Protein AF-Q93K47-F1 (afdb_monomer_lite)

Structure (mmCIF, N/CA/C/O backbone):
data_AF-Q93K47-F1
#
_entry.id   AF-Q93K47-F1
#
loop_
_atom_site.group_PDB
_atom_site.id
_atom_site.type_symbol
_atom_site.label_atom_id
_atom_site.label_alt_id
_atom_site.label_comp_id
_atom_site.label_asym_id
_atom_site.label_entity_id
_atom_site.label_seq_id
_atom_site.pdbx_PDB_ins_code
_atom_site.Cartn_x
_atom_site.Cartn_y
_atom_site.Cartn_z
_atom_site.occupancy
_atom_site.B_iso_or_equiv
_atom_site.auth_seq_id
_atom_site.auth_comp_id
_atom_site.auth_asym_id
_atom_site.auth_atom_id
_atom_site.pdbx_PDB_model_num
ATOM 1 N N . MET A 1 1 ? -21.331 11.048 1.345 1.00 59.84 1 MET A N 1
ATOM 2 C CA . MET A 1 1 ? -22.012 10.511 2.547 1.00 59.84 1 MET A CA 1
ATOM 3 C C . MET A 1 1 ? -22.966 11.570 3.085 1.00 59.84 1 MET A C 1
ATOM 5 O O . MET A 1 1 ? -22.542 12.711 3.230 1.00 59.84 1 MET A O 1
ATOM 9 N N . GLY A 1 2 ? -24.243 11.233 3.291 1.00 69.75 2 GLY A N 1
ATOM 10 C CA . GLY A 1 2 ? -25.281 1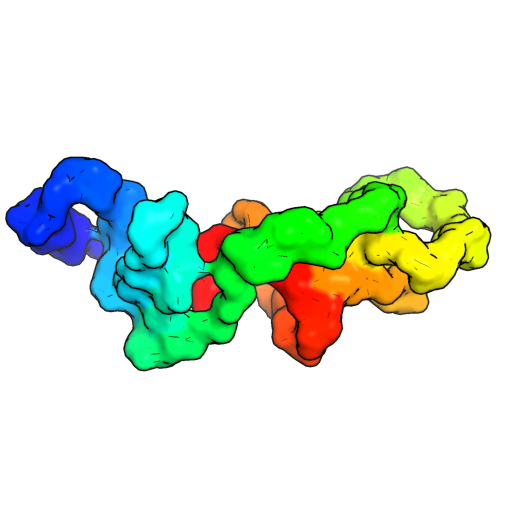2.208 3.656 1.00 69.75 2 GLY A CA 1
ATOM 11 C C . GLY A 1 2 ? -25.060 12.878 5.019 1.00 69.75 2 GLY A C 1
ATOM 12 O O . GLY A 1 2 ? -24.408 12.315 5.899 1.00 69.75 2 GLY A O 1
ATOM 13 N N . SER A 1 3 ? -25.637 14.073 5.191 1.00 80.06 3 SER A N 1
ATOM 14 C CA . SER A 1 3 ? -25.536 14.902 6.407 1.00 80.06 3 SER A CA 1
ATOM 15 C C . SER A 1 3 ? -25.903 14.144 7.697 1.00 80.06 3 SER A C 1
ATOM 17 O O . SER A 1 3 ? -25.227 14.288 8.715 1.00 80.06 3 SER A O 1
ATOM 19 N N . LEU A 1 4 ? -26.905 13.256 7.637 1.00 88.06 4 LEU A N 1
ATOM 20 C CA . LEU A 1 4 ? -27.422 12.514 8.793 1.00 88.06 4 LEU A CA 1
ATOM 21 C C . LEU A 1 4 ? -26.374 11.605 9.458 1.00 88.06 4 LEU A C 1
ATOM 23 O O . LEU A 1 4 ? -26.171 11.682 10.668 1.00 88.06 4 LEU A O 1
ATOM 27 N N . PHE A 1 5 ? -25.665 10.772 8.686 1.00 87.50 5 PHE A N 1
ATOM 28 C CA . PHE A 1 5 ? -24.665 9.855 9.254 1.00 87.50 5 PHE A CA 1
ATOM 29 C C . PHE A 1 5 ? -23.510 10.618 9.911 1.00 87.50 5 PHE A C 1
ATOM 31 O O . PHE A 1 5 ? -23.040 10.229 10.980 1.00 87.50 5 PHE A O 1
ATOM 38 N N . LYS A 1 6 ? -23.105 11.753 9.329 1.00 88.19 6 LYS A N 1
ATOM 39 C CA . LYS A 1 6 ? -22.089 12.626 9.928 1.00 88.19 6 LYS A CA 1
ATOM 40 C C . LYS A 1 6 ? -22.556 13.234 11.245 1.00 88.19 6 LYS A C 1
ATOM 42 O O . LYS A 1 6 ? -21.766 13.310 12.183 1.00 88.19 6 LYS A O 1
ATOM 47 N N . GLN A 1 7 ? -23.816 13.662 11.333 1.00 91.25 7 GLN A N 1
ATOM 48 C CA . GLN A 1 7 ? -24.382 14.182 12.578 1.00 91.25 7 GLN A CA 1
ATOM 49 C C . GLN A 1 7 ? -24.386 13.103 13.661 1.00 91.25 7 GLN A C 1
ATOM 51 O O . GLN A 1 7 ? -23.794 13.319 14.717 1.00 91.25 7 GLN A O 1
ATOM 56 N N . ILE A 1 8 ? -24.936 11.917 13.375 1.00 92.00 8 ILE A N 1
ATOM 57 C CA . ILE A 1 8 ? -24.938 10.782 14.314 1.00 92.00 8 ILE A CA 1
ATOM 58 C C . ILE A 1 8 ? -23.512 10.480 14.788 1.00 92.00 8 ILE A C 1
ATOM 60 O O . ILE A 1 8 ? -23.260 10.359 15.987 1.00 92.00 8 ILE A O 1
ATOM 64 N N . TYR A 1 9 ? -22.553 10.425 13.865 1.00 91.81 9 TYR A N 1
ATOM 65 C CA . TYR A 1 9 ? -21.156 10.181 14.197 1.00 91.81 9 TYR A CA 1
ATOM 66 C C . TYR A 1 9 ? -20.576 11.255 15.132 1.00 91.81 9 TYR A C 1
ATOM 68 O O . TYR A 1 9 ? -19.959 10.931 16.144 1.00 91.81 9 TYR A O 1
ATOM 76 N N . ARG A 1 10 ? -20.804 12.540 14.838 1.00 91.62 10 ARG A N 1
ATOM 77 C CA . ARG A 1 10 ? -20.310 13.668 15.649 1.00 91.62 10 ARG A CA 1
ATOM 78 C C . ARG A 1 10 ? -20.941 13.737 17.040 1.00 91.62 10 ARG A C 1
ATOM 80 O O . ARG A 1 10 ? -20.271 14.212 17.952 1.00 91.62 10 ARG A O 1
ATOM 87 N N . TYR A 1 11 ? -22.186 13.288 17.198 1.00 94.00 11 TYR A N 1
ATOM 88 C CA . TYR A 1 11 ? -22.861 13.223 18.500 1.00 94.00 11 TYR A CA 1
ATOM 89 C C . TYR A 1 11 ? -22.452 11.996 19.323 1.00 94.00 11 TYR A C 1
ATOM 91 O O . TYR A 1 11 ? -22.464 12.053 20.547 1.00 94.00 11 TYR A O 1
ATOM 99 N N . THR A 1 12 ? -22.061 10.899 18.671 1.00 91.88 12 THR A N 1
ATOM 100 C CA . THR A 1 12 ? -21.725 9.634 19.349 1.00 91.88 12 THR A CA 1
ATOM 101 C C . THR A 1 12 ? -20.226 9.417 19.559 1.00 91.88 12 THR A C 1
ATOM 103 O O . THR A 1 12 ? -19.840 8.486 20.270 1.00 91.88 12 THR A O 1
ATOM 106 N N . ARG A 1 13 ? -19.354 10.235 18.949 1.00 90.56 13 ARG A N 1
ATOM 107 C CA . ARG A 1 13 ? -17.892 10.058 18.994 1.00 90.56 13 ARG A CA 1
ATOM 108 C C . ARG A 1 13 ? -17.142 11.332 19.402 1.00 90.56 13 ARG A C 1
ATOM 110 O O . ARG A 1 13 ? -17.525 12.428 18.992 1.00 90.56 13 ARG A O 1
ATOM 117 N N . PRO A 1 14 ? -16.018 11.206 20.142 1.00 90.88 14 PRO A N 1
ATOM 118 C CA . PRO A 1 14 ? -15.164 12.344 20.476 1.00 90.88 14 PRO A CA 1
ATOM 119 C C . PRO A 1 14 ? -14.619 13.062 19.237 1.00 90.88 14 PRO A C 1
ATOM 121 O O . PRO A 1 14 ? -14.367 12.446 18.198 1.00 90.88 14 PRO A O 1
ATOM 124 N N . ARG A 1 15 ? -14.333 14.364 19.373 1.00 88.25 15 ARG A N 1
ATOM 125 C CA . ARG A 1 15 ? -13.825 15.204 18.271 1.00 88.25 15 ARG A CA 1
ATOM 126 C C . ARG A 1 15 ? -12.534 14.676 17.638 1.00 88.25 15 ARG A C 1
ATOM 128 O O . ARG A 1 15 ? -12.367 14.829 16.431 1.00 88.25 15 ARG A O 1
ATOM 135 N N . ALA A 1 16 ? -11.675 14.013 18.414 1.00 86.81 16 ALA A N 1
ATOM 136 C CA . ALA A 1 16 ? -10.441 13.394 17.923 1.00 86.81 16 ALA A CA 1
ATOM 137 C C . ALA A 1 16 ? -10.680 12.386 16.779 1.00 86.81 16 ALA A C 1
ATOM 139 O O . ALA A 1 16 ? -9.822 12.205 15.920 1.00 86.81 16 ALA A O 1
ATOM 140 N N . TYR A 1 17 ? -11.871 11.783 16.710 1.00 84.88 17 TYR A N 1
ATOM 141 C CA . TYR A 1 17 ? -12.230 10.778 15.708 1.00 84.88 17 TYR A CA 1
ATOM 142 C C . TYR A 1 17 ? -12.943 11.344 14.474 1.00 84.88 17 TYR A C 1
ATOM 144 O O . TYR A 1 17 ? -13.409 10.567 13.638 1.00 84.88 17 TYR A O 1
ATOM 152 N N . ARG A 1 18 ? -13.040 12.673 14.326 1.00 86.50 18 ARG A N 1
ATOM 153 C CA . ARG A 1 18 ? -13.728 13.317 13.189 1.00 86.50 18 ARG A CA 1
ATOM 154 C C . ARG A 1 18 ? -13.150 12.940 11.827 1.00 86.50 18 ARG A C 1
ATOM 156 O O . ARG A 1 18 ? -13.901 12.893 10.864 1.00 86.50 18 ARG A O 1
ATOM 163 N N . HIS A 1 19 ? -11.865 12.599 11.751 1.00 83.31 19 HIS A N 1
ATOM 164 C CA . HIS A 1 19 ? -11.228 12.135 10.515 1.00 83.31 19 HIS A CA 1
ATOM 165 C C . HIS A 1 19 ? -11.878 10.863 9.930 1.00 83.31 19 HIS A C 1
ATOM 167 O O . HIS A 1 19 ? -11.815 10.650 8.725 1.00 83.31 19 HIS A O 1
ATOM 173 N N . ASN A 1 20 ? -12.569 10.059 10.749 1.00 85.75 20 ASN A N 1
ATOM 174 C CA . ASN A 1 20 ? -13.276 8.854 10.300 1.00 85.75 20 ASN A CA 1
ATOM 175 C C . ASN A 1 20 ? -14.760 9.097 9.974 1.00 85.75 20 ASN A C 1
ATOM 177 O O . ASN A 1 20 ? -15.459 8.148 9.618 1.00 85.75 20 ASN A O 1
ATOM 181 N N . GLU A 1 21 ? -15.268 10.334 10.074 1.00 88.62 21 GLU A N 1
ATOM 182 C CA . GLU A 1 21 ? -16.693 10.616 9.830 1.00 88.62 21 GLU A CA 1
ATOM 183 C C . GLU A 1 21 ? -17.132 10.212 8.417 1.00 88.62 21 GLU A C 1
ATOM 185 O O . GLU A 1 21 ? -18.264 9.788 8.230 1.00 88.62 21 GLU A O 1
ATOM 190 N N . ASN A 1 22 ? -16.227 10.316 7.437 1.00 87.50 22 ASN A N 1
ATOM 191 C CA . ASN A 1 22 ? -16.475 9.966 6.036 1.00 87.50 22 ASN A CA 1
ATOM 192 C C . ASN A 1 22 ? -16.348 8.463 5.757 1.00 87.50 22 ASN A C 1
ATOM 194 O O . ASN A 1 22 ? -16.602 8.037 4.636 1.00 87.50 22 ASN A O 1
ATOM 198 N N . LEU A 1 23 ? -15.943 7.670 6.750 1.00 88.31 23 LEU A N 1
ATOM 199 C CA . LEU A 1 23 ? -15.743 6.227 6.626 1.00 88.31 23 LEU A CA 1
ATOM 200 C C . LEU A 1 23 ? -16.835 5.433 7.368 1.00 88.31 23 LEU A C 1
ATOM 202 O O . LEU A 1 23 ? -17.104 4.275 7.050 1.00 88.31 23 LEU A O 1
ATOM 206 N N . TRP A 1 24 ? -17.495 6.047 8.351 1.00 89.25 24 TRP A N 1
ATOM 207 C CA . TRP A 1 24 ? -18.573 5.428 9.123 1.00 89.25 24 TRP A CA 1
ATOM 208 C C . TRP A 1 24 ? -19.910 5.430 8.352 1.00 89.25 24 TRP A C 1
ATOM 210 O O . TRP A 1 24 ? -20.233 6.435 7.735 1.00 89.25 24 TRP A O 1
ATOM 220 N N . PRO A 1 25 ? -20.738 4.368 8.381 1.00 90.38 25 PRO A N 1
ATOM 221 C CA . PRO A 1 25 ? -20.643 3.171 9.221 1.00 90.38 25 PRO A CA 1
ATOM 222 C C . PRO A 1 25 ? -19.904 1.994 8.577 1.00 90.38 25 PRO A C 1
ATOM 224 O O . PRO A 1 25 ? -19.814 0.929 9.185 1.00 90.38 25 PRO A O 1
ATOM 227 N N . PHE A 1 26 ? -19.400 2.152 7.354 1.00 91.00 26 PHE A N 1
ATOM 228 C CA . PHE A 1 26 ? -18.882 1.030 6.569 1.00 91.00 26 PHE A CA 1
ATOM 229 C C . PHE A 1 26 ? -17.517 0.540 7.042 1.00 91.00 26 PHE A C 1
ATOM 231 O O . PHE A 1 26 ? -17.212 -0.642 6.891 1.00 91.00 26 PHE A O 1
ATOM 238 N N . THR A 1 27 ? -16.725 1.425 7.637 1.00 92.50 27 THR A N 1
ATOM 239 C CA . THR A 1 27 ? -15.363 1.137 8.076 1.00 92.50 27 THR A CA 1
ATOM 240 C C . THR A 1 27 ? -15.278 1.061 9.593 1.00 92.50 27 THR A C 1
ATOM 242 O O . THR A 1 27 ? -15.720 1.965 10.308 1.00 92.50 27 THR A O 1
ATOM 245 N N . ARG A 1 28 ? -14.626 0.011 10.094 1.00 92.06 28 ARG A N 1
ATOM 246 C CA . ARG A 1 28 ? -14.244 -0.128 11.502 1.00 92.06 28 ARG A CA 1
ATOM 247 C C . ARG A 1 28 ? -12.748 -0.399 11.604 1.00 92.06 28 ARG A C 1
ATOM 249 O O . ARG A 1 28 ? -12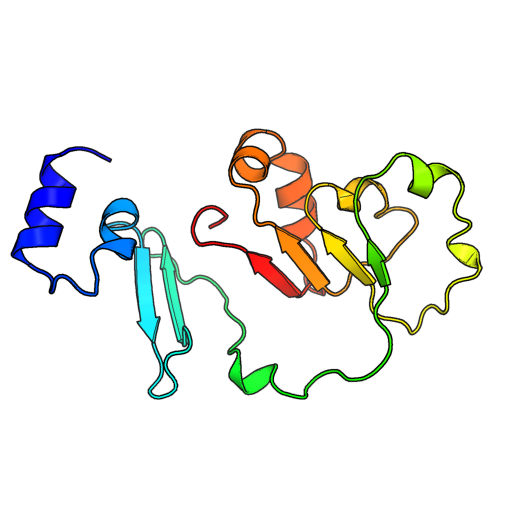.274 -1.413 11.106 1.00 92.06 28 ARG A O 1
ATOM 256 N N . ILE A 1 29 ? -12.043 0.501 12.283 1.00 91.38 29 ILE A N 1
ATOM 257 C CA . ILE A 1 29 ? -10.602 0.425 12.544 1.00 91.38 29 ILE A CA 1
ATOM 258 C C . ILE A 1 29 ? -10.401 0.124 14.028 1.00 91.38 29 ILE A C 1
ATOM 260 O O . ILE A 1 29 ? -10.961 0.817 14.881 1.00 91.38 29 ILE A O 1
ATOM 264 N N . THR A 1 30 ? -9.584 -0.878 14.329 1.00 91.69 30 THR A N 1
ATOM 265 C CA . THR A 1 30 ? -9.057 -1.139 15.672 1.00 91.69 30 THR A CA 1
ATOM 266 C C . THR A 1 30 ? -7.576 -0.790 15.676 1.00 91.69 30 THR A C 1
ATOM 268 O O . THR A 1 30 ? -6.867 -1.097 14.716 1.00 91.69 30 THR A O 1
ATOM 271 N N . ARG A 1 31 ? -7.111 -0.131 16.741 1.00 90.25 31 ARG A N 1
ATOM 272 C CA 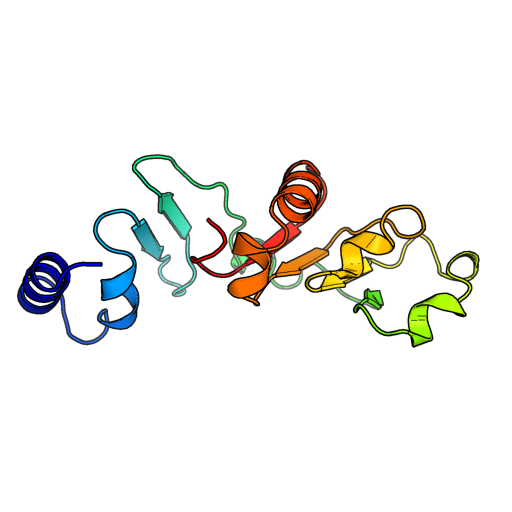. ARG A 1 31 ? -5.699 0.216 16.921 1.00 90.25 31 ARG A CA 1
ATOM 273 C C . ARG A 1 31 ? -5.083 -0.592 18.057 1.00 90.25 31 ARG A C 1
ATOM 275 O O . ARG A 1 31 ? -5.762 -0.866 19.045 1.00 90.25 31 ARG A O 1
ATOM 282 N N . ALA A 1 32 ? -3.818 -0.969 17.907 1.00 90.44 32 ALA A N 1
ATOM 283 C CA . ALA A 1 32 ? -3.028 -1.556 18.986 1.00 90.44 32 ALA A CA 1
ATOM 284 C C . ALA A 1 32 ? -2.633 -0.480 20.023 1.00 90.44 32 ALA A C 1
ATOM 286 O O . ALA A 1 32 ? -2.743 0.714 19.726 1.00 90.44 32 ALA A O 1
ATOM 287 N N . PRO A 1 33 ? -2.113 -0.860 21.209 1.00 90.06 33 PRO A N 1
ATOM 288 C CA . PRO A 1 33 ? -1.590 0.097 22.191 1.00 90.06 33 PRO A CA 1
ATOM 289 C C . PRO A 1 33 ? -0.495 1.027 21.643 1.00 90.06 33 PRO A C 1
ATOM 291 O O . PRO A 1 33 ? -0.389 2.168 22.077 1.00 90.06 33 PRO A O 1
ATOM 294 N N . SER A 1 34 ? 0.278 0.574 20.649 1.00 88.50 34 SER A N 1
ATOM 295 C CA . SER A 1 34 ? 1.277 1.382 19.930 1.00 88.50 34 SER A CA 1
ATOM 296 C C . SER A 1 34 ? 0.671 2.437 18.992 1.00 88.50 34 SER A C 1
ATOM 298 O O . SER A 1 34 ? 1.396 3.259 18.438 1.00 88.50 34 SER A O 1
ATOM 300 N N . GLY A 1 35 ? -0.647 2.416 18.783 1.00 87.12 35 GLY A N 1
ATOM 301 C CA . GLY A 1 35 ? -1.371 3.325 17.899 1.00 87.12 35 GLY A CA 1
ATOM 302 C C . GLY A 1 35 ? -1.477 2.861 16.444 1.00 87.12 35 GLY A C 1
ATOM 303 O O . GLY A 1 35 ? -2.248 3.457 15.689 1.00 87.12 35 GLY A O 1
ATOM 304 N N . GLU A 1 36 ? -0.779 1.799 16.032 1.00 90.62 36 GLU A N 1
ATOM 305 C CA . GLU A 1 36 ? -0.914 1.223 14.685 1.00 90.62 36 GLU A CA 1
ATOM 306 C C . GLU A 1 36 ? -2.298 0.598 14.457 1.00 90.62 36 GLU A C 1
ATOM 308 O O . GLU A 1 36 ? -2.997 0.255 15.410 1.00 90.62 36 GLU A O 1
ATOM 313 N N . ILE A 1 37 ? -2.699 0.426 13.195 1.00 91.50 37 ILE A N 1
ATOM 314 C CA . ILE A 1 37 ? -3.932 -0.294 12.855 1.00 91.50 37 ILE A CA 1
ATOM 315 C C . ILE A 1 37 ? -3.677 -1.796 13.015 1.00 91.50 37 ILE A C 1
ATOM 317 O O . ILE A 1 37 ? -2.825 -2.350 12.330 1.00 91.50 37 ILE A O 1
ATOM 321 N N . SER A 1 38 ? -4.435 -2.449 13.896 1.00 93.19 38 SER A N 1
ATOM 322 C CA . SER A 1 38 ? -4.334 -3.893 14.153 1.00 93.19 38 SER A CA 1
ATOM 323 C C . SER A 1 38 ? -5.439 -4.705 13.485 1.00 93.19 38 SER A C 1
ATOM 325 O O . SER A 1 38 ? -5.259 -5.887 13.213 1.00 93.19 38 SER A O 1
ATOM 327 N N . ALA A 1 39 ? -6.591 -4.089 13.210 1.00 93.94 39 ALA A N 1
ATOM 328 C CA . ALA A 1 39 ? -7.664 -4.724 12.459 1.00 93.94 39 ALA A CA 1
ATOM 329 C C . ALA A 1 39 ? -8.465 -3.687 11.677 1.00 93.94 39 ALA A C 1
ATOM 331 O O . ALA A 1 39 ? -8.750 -2.591 12.170 1.00 93.94 39 ALA A O 1
ATOM 332 N N . LEU A 1 40 ? -8.889 -4.079 10.480 1.00 94.19 40 LEU A N 1
ATOM 333 C CA . LEU A 1 40 ? -9.759 -3.291 9.627 1.00 94.19 40 LEU A CA 1
ATOM 334 C C . LEU A 1 40 ? -10.913 -4.157 9.131 1.00 94.19 40 LEU A C 1
ATOM 336 O O . LEU A 1 40 ? -10.713 -5.247 8.594 1.00 94.19 40 LEU A O 1
ATOM 340 N N . ARG A 1 41 ? -12.136 -3.654 9.301 1.00 95.25 41 ARG A N 1
ATOM 341 C CA . ARG A 1 41 ? -13.325 -4.207 8.655 1.00 95.25 41 ARG A CA 1
ATOM 342 C C . ARG A 1 41 ? -13.938 -3.173 7.734 1.00 95.25 41 ARG A C 1
ATOM 344 O O . ARG A 1 41 ? -14.166 -2.039 8.153 1.00 95.25 41 ARG A O 1
ATOM 351 N N . TYR A 1 42 ? -14.262 -3.597 6.523 1.00 93.94 42 TYR A N 1
ATOM 352 C CA . TYR A 1 42 ? -14.952 -2.799 5.524 1.00 93.94 42 TYR A CA 1
ATOM 353 C C . TYR A 1 42 ? -16.214 -3.527 5.064 1.00 93.94 42 TYR A C 1
ATOM 355 O O . TYR A 1 42 ? -16.167 -4.695 4.678 1.00 93.94 42 TYR A O 1
ATOM 363 N N . LYS A 1 43 ? -17.370 -2.862 5.174 1.00 92.94 43 LYS A N 1
ATOM 364 C CA . LYS A 1 43 ? -18.700 -3.423 4.858 1.00 92.94 43 LYS A CA 1
ATOM 365 C C . LYS A 1 43 ? -18.922 -4.810 5.485 1.00 92.94 43 LYS A C 1
ATOM 367 O O . LYS A 1 43 ? -19.439 -5.728 4.859 1.00 92.94 43 LYS A O 1
ATOM 372 N N . GLY A 1 44 ? -18.477 -4.971 6.733 1.00 92.38 44 GLY A N 1
ATOM 373 C CA . GLY A 1 44 ? -18.573 -6.222 7.492 1.00 92.38 44 GLY A CA 1
ATOM 374 C C . GLY A 1 44 ? -17.503 -7.275 7.175 1.00 92.38 44 GLY A C 1
ATOM 375 O O . GLY A 1 44 ? -17.342 -8.205 7.968 1.00 92.38 44 GLY A O 1
ATOM 376 N N . LYS A 1 45 ? -16.721 -7.124 6.101 1.00 94.94 45 LYS A N 1
ATOM 377 C CA . LYS A 1 45 ? -15.628 -8.038 5.739 1.00 94.94 45 LYS A CA 1
ATOM 378 C C . LYS A 1 45 ? -14.321 -7.618 6.399 1.00 94.94 45 LYS A C 1
ATOM 380 O O . LYS A 1 45 ? -14.057 -6.427 6.535 1.00 94.94 45 LYS A O 1
ATOM 385 N N . THR A 1 46 ? -13.517 -8.585 6.824 1.00 94.94 46 THR A N 1
ATOM 386 C CA . THR A 1 46 ? -12.163 -8.325 7.330 1.00 94.94 46 THR A CA 1
ATOM 387 C C . THR A 1 46 ? -11.235 -8.042 6.159 1.00 94.94 46 THR A C 1
ATOM 389 O O . THR A 1 46 ? -11.253 -8.775 5.173 1.00 94.94 46 THR A O 1
ATOM 392 N N . VAL A 1 47 ? -10.439 -6.985 6.276 1.00 93.31 47 VAL A N 1
ATOM 393 C CA . VAL A 1 47 ? -9.395 -6.653 5.308 1.00 93.31 47 VAL A CA 1
ATOM 394 C C . VAL A 1 47 ? -8.075 -7.223 5.830 1.00 93.31 47 VAL A C 1
ATOM 396 O O . VAL A 1 47 ? -7.735 -6.939 6.983 1.00 93.31 47 VAL A O 1
ATOM 399 N N . PRO A 1 48 ? -7.350 -8.037 5.042 1.00 91.19 48 PRO A N 1
ATOM 400 C CA . PRO A 1 48 ? -6.021 -8.505 5.417 1.00 91.19 48 PRO A CA 1
ATOM 401 C C . PRO A 1 48 ? -5.082 -7.318 5.632 1.00 91.19 48 PRO A C 1
ATOM 403 O O . PRO A 1 48 ? -5.026 -6.410 4.806 1.00 91.19 48 PRO A O 1
ATOM 406 N N . LEU A 1 49 ? -4.361 -7.321 6.749 1.00 92.56 49 LEU A N 1
ATOM 407 C CA . LEU A 1 49 ? -3.400 -6.281 7.096 1.00 92.56 49 LEU A CA 1
ATOM 408 C C . LEU A 1 49 ? -2.094 -6.916 7.547 1.00 92.56 49 LEU A C 1
ATOM 410 O O . LEU A 1 49 ? -2.095 -7.955 8.206 1.00 92.56 49 LEU A O 1
ATOM 414 N N . VAL A 1 50 ? -0.998 -6.219 7.269 1.00 90.88 50 VAL A N 1
ATOM 415 C CA . VAL A 1 50 ? 0.293 -6.471 7.905 1.00 90.88 50 VAL A CA 1
ATOM 416 C C . VAL A 1 50 ? 0.476 -5.441 9.017 1.00 90.88 50 VAL A C 1
ATOM 418 O O . VAL A 1 50 ? 0.285 -4.244 8.799 1.00 90.88 50 VAL A O 1
ATOM 421 N N . SER A 1 51 ? 0.810 -5.899 10.225 1.00 87.94 51 SER A N 1
ATOM 422 C CA . SER A 1 51 ? 1.111 -5.000 11.346 1.00 87.94 51 SER A CA 1
ATOM 423 C C . SER A 1 51 ? 2.371 -4.182 11.039 1.00 87.94 51 SER A C 1
ATOM 425 O O . SER A 1 51 ? 3.376 -4.729 10.584 1.00 87.94 51 SER A O 1
ATOM 427 N N . LEU A 1 52 ? 2.343 -2.874 11.320 1.00 87.25 52 LEU A N 1
ATOM 428 C CA . LEU A 1 52 ? 3.514 -2.010 11.125 1.00 87.25 52 LEU A CA 1
ATOM 429 C C . LEU A 1 52 ? 4.675 -2.434 12.029 1.00 87.25 52 LEU A C 1
ATOM 431 O O . LEU A 1 52 ? 5.832 -2.358 11.621 1.00 87.25 52 LEU A O 1
ATOM 435 N N . SER A 1 53 ? 4.381 -2.926 13.230 1.00 87.81 53 SER A N 1
ATOM 436 C CA . SER A 1 53 ? 5.381 -3.467 14.145 1.00 87.81 53 SER A CA 1
ATOM 437 C C . SER A 1 53 ? 6.106 -4.682 13.563 1.00 87.81 53 SER A C 1
ATOM 439 O O . SER A 1 53 ? 7.315 -4.787 13.746 1.00 87.81 53 SER A O 1
ATOM 441 N N . ALA A 1 54 ? 5.415 -5.529 12.790 1.00 87.69 54 ALA A N 1
ATOM 442 C CA . ALA A 1 54 ? 6.027 -6.657 12.085 1.00 87.69 54 ALA A CA 1
ATOM 443 C C . ALA A 1 54 ? 6.928 -6.211 10.919 1.00 87.69 54 ALA A C 1
ATOM 445 O O . ALA A 1 54 ? 7.880 -6.903 10.575 1.00 87.69 54 ALA A O 1
ATOM 446 N N . LEU A 1 55 ? 6.654 -5.044 10.327 1.00 89.88 55 LEU A N 1
ATOM 447 C CA . LEU A 1 55 ? 7.470 -4.468 9.254 1.00 89.88 55 LEU A CA 1
ATOM 448 C C . LEU A 1 55 ? 8.669 -3.667 9.770 1.00 89.88 55 LEU A C 1
ATOM 450 O O . LEU A 1 55 ? 9.616 -3.420 9.016 1.00 89.88 55 LEU A O 1
ATOM 454 N N . LYS A 1 56 ? 8.651 -3.236 11.033 1.00 89.31 56 LYS A N 1
ATOM 455 C CA . LYS A 1 56 ? 9.722 -2.425 11.612 1.00 89.31 56 LYS A CA 1
ATOM 456 C C . LYS A 1 56 ? 11.050 -3.181 11.538 1.00 89.31 56 LYS A C 1
ATOM 458 O O . LYS A 1 56 ? 11.171 -4.273 12.076 1.00 89.31 56 LYS A O 1
ATOM 463 N N . ASN A 1 57 ? 12.049 -2.570 10.901 1.00 89.88 57 ASN A N 1
ATOM 464 C CA . ASN A 1 57 ? 13.379 -3.152 10.680 1.00 89.88 57 ASN A CA 1
ATOM 465 C C . ASN A 1 57 ? 13.374 -4.482 9.894 1.00 89.88 57 ASN A C 1
ATOM 467 O O . ASN A 1 57 ? 14.369 -5.198 9.917 1.00 89.88 57 ASN A O 1
ATOM 471 N N . SER A 1 58 ? 12.281 -4.819 9.198 1.00 88.94 58 SER A N 1
ATOM 472 C CA . SER A 1 58 ? 12.179 -6.055 8.402 1.00 88.94 58 SER A CA 1
ATOM 473 C C . SER A 1 58 ? 12.965 -6.003 7.088 1.00 88.94 58 SER A C 1
ATOM 475 O O . SER A 1 58 ? 13.282 -7.042 6.517 1.00 88.94 58 SER A O 1
ATOM 477 N N . MET A 1 59 ? 13.283 -4.800 6.606 1.00 86.25 59 MET A N 1
ATOM 478 C CA . MET A 1 59 ? 14.031 -4.564 5.374 1.00 86.25 59 MET A CA 1
ATOM 479 C C . MET A 1 59 ? 15.087 -3.482 5.607 1.00 86.25 59 MET A C 1
ATOM 481 O O . MET A 1 59 ? 14.820 -2.476 6.268 1.00 86.25 59 MET A O 1
ATOM 485 N N . GLN A 1 60 ? 16.275 -3.680 5.037 1.00 88.19 60 GLN A N 1
ATOM 486 C CA . GLN A 1 60 ? 17.383 -2.728 5.043 1.00 88.19 60 GLN A CA 1
ATOM 487 C C . GLN A 1 60 ? 18.139 -2.838 3.716 1.00 88.19 60 GLN A C 1
ATOM 489 O O . GLN A 1 60 ? 18.282 -3.935 3.181 1.00 88.19 60 GLN A O 1
ATOM 494 N N . GLY A 1 61 ? 18.644 -1.714 3.208 1.00 90.31 61 GLY A N 1
ATOM 495 C CA . GLY A 1 61 ? 19.444 -1.662 1.986 1.00 90.31 61 GLY A CA 1
ATOM 496 C C . GLY A 1 61 ? 18.831 -0.758 0.924 1.00 90.31 61 GLY A C 1
ATOM 497 O O . GLY A 1 61 ? 18.048 0.142 1.230 1.00 90.31 61 GLY A O 1
ATOM 498 N N . GLU A 1 62 ? 19.231 -0.990 -0.321 1.00 93.00 62 GLU A N 1
ATOM 499 C CA . GLU A 1 62 ? 18.763 -0.231 -1.476 1.00 93.00 62 GLU A CA 1
ATOM 500 C C . GLU A 1 62 ? 17.355 -0.666 -1.894 1.00 93.00 62 GLU A C 1
ATOM 502 O O . GLU A 1 62 ? 16.985 -1.835 -1.793 1.00 93.00 62 GLU A O 1
ATOM 507 N N . VAL A 1 63 ? 16.573 0.288 -2.395 1.00 93.44 63 VAL A N 1
ATOM 508 C CA . VAL A 1 63 ? 15.249 0.053 -2.975 1.00 93.44 63 VAL A CA 1
ATOM 509 C C . VAL A 1 63 ? 15.134 0.863 -4.255 1.00 93.44 63 VAL A C 1
ATOM 511 O O . VAL A 1 63 ? 15.485 2.046 -4.288 1.00 93.44 63 VAL A O 1
ATOM 514 N N . LEU A 1 64 ? 14.616 0.247 -5.313 1.00 94.62 64 LEU A N 1
ATOM 515 C CA . LEU A 1 64 ? 14.292 0.974 -6.531 1.00 94.62 64 LEU A CA 1
ATOM 516 C C . LEU A 1 64 ? 12.878 1.539 -6.428 1.00 94.62 64 LEU A C 1
ATOM 518 O O . LEU A 1 64 ? 11.896 0.813 -6.589 1.00 94.62 64 LEU A O 1
ATOM 522 N N . LEU A 1 65 ? 12.765 2.845 -6.201 1.00 94.75 65 LEU A N 1
ATOM 523 C CA . LEU A 1 65 ? 11.481 3.537 -6.231 1.00 94.75 65 LEU A CA 1
ATOM 524 C C . LEU A 1 65 ? 11.137 3.957 -7.663 1.00 94.75 65 LEU A C 1
ATOM 526 O O . LEU A 1 65 ? 11.830 4.768 -8.275 1.00 94.75 65 LEU A O 1
ATOM 530 N N . THR A 1 66 ? 10.046 3.411 -8.192 1.00 93.81 66 THR A N 1
ATOM 531 C CA . THR A 1 66 ? 9.638 3.580 -9.588 1.00 93.81 66 THR A CA 1
ATOM 532 C C . THR A 1 66 ? 8.344 4.379 -9.687 1.00 93.81 66 THR A C 1
ATOM 534 O O . THR A 1 66 ? 7.314 4.007 -9.122 1.00 93.81 66 THR A O 1
ATOM 537 N N . ALA A 1 67 ? 8.391 5.466 -10.457 1.00 91.25 67 ALA A N 1
ATOM 538 C CA . ALA A 1 67 ? 7.248 6.312 -10.797 1.00 91.25 67 ALA A CA 1
ATOM 539 C C . ALA A 1 67 ? 6.934 6.255 -12.307 1.00 91.25 67 ALA A C 1
ATOM 541 O O . ALA A 1 67 ? 7.610 5.576 -13.074 1.00 91.25 67 ALA A O 1
ATOM 542 N N . THR A 1 68 ? 5.910 6.990 -12.751 1.00 82.62 68 THR A N 1
ATOM 543 C CA . THR A 1 68 ? 5.420 7.015 -14.147 1.00 82.62 68 THR A CA 1
ATOM 544 C C . THR A 1 68 ? 5.859 8.259 -14.919 1.00 82.62 68 THR A C 1
ATOM 546 O O . THR A 1 68 ? 5.046 9.035 -15.415 1.00 82.62 68 THR A O 1
ATOM 549 N N . GLY A 1 69 ? 7.171 8.470 -15.025 1.00 87.81 69 GLY A N 1
ATOM 550 C CA . GLY A 1 69 ? 7.744 9.550 -15.836 1.00 87.81 69 GLY A CA 1
ATOM 551 C C . GLY A 1 69 ? 8.134 9.090 -17.250 1.00 87.81 69 GLY A C 1
ATOM 552 O O . GLY A 1 69 ? 8.536 7.935 -17.410 1.00 87.81 69 GLY A O 1
ATOM 553 N N . PRO A 1 70 ? 8.118 9.970 -18.275 1.00 88.06 70 PRO A N 1
ATOM 554 C CA . PRO A 1 70 ? 8.637 9.654 -19.612 1.00 88.06 70 PRO A CA 1
ATOM 555 C C . PRO A 1 70 ? 10.095 9.175 -19.614 1.00 88.06 70 PRO A C 1
ATOM 557 O O . PRO A 1 70 ? 10.478 8.393 -20.481 1.00 88.06 70 PRO A O 1
ATOM 560 N N . SER A 1 71 ? 10.885 9.595 -18.621 1.00 89.31 71 SER A N 1
ATOM 561 C CA . SER A 1 71 ? 12.277 9.174 -18.424 1.00 89.31 71 SER A CA 1
ATOM 562 C C . SER A 1 71 ? 12.439 7.658 -18.308 1.00 89.31 71 SER A C 1
ATOM 564 O O . SER A 1 71 ? 13.442 7.123 -18.767 1.00 89.31 71 SER A O 1
ATOM 566 N N . THR A 1 72 ? 11.438 6.950 -17.778 1.00 91.19 72 THR A N 1
ATOM 567 C CA . THR A 1 72 ? 11.479 5.486 -17.616 1.00 91.19 72 THR A CA 1
ATOM 568 C C . THR A 1 72 ? 11.561 4.721 -18.936 1.00 91.19 72 THR A C 1
ATOM 570 O O . THR A 1 72 ? 11.994 3.573 -18.948 1.00 91.19 72 THR A O 1
ATOM 573 N N . ARG A 1 73 ? 11.193 5.344 -20.064 1.00 88.88 73 ARG A N 1
ATOM 574 C CA . ARG A 1 73 ? 11.202 4.696 -21.385 1.00 88.88 73 ARG A CA 1
ATOM 575 C C . ARG A 1 73 ? 12.602 4.326 -21.864 1.00 88.88 73 ARG A C 1
ATOM 577 O O . ARG A 1 73 ? 12.734 3.350 -22.593 1.00 88.88 73 ARG A O 1
ATOM 584 N N . ASN A 1 74 ? 13.605 5.096 -21.446 1.00 90.25 74 ASN A N 1
ATOM 585 C CA . ASN A 1 74 ? 14.987 4.962 -21.904 1.00 90.25 74 ASN A CA 1
ATOM 586 C C . ASN A 1 74 ? 15.890 4.281 -20.867 1.00 90.25 74 ASN A C 1
ATOM 588 O O . ASN A 1 74 ? 17.097 4.206 -21.072 1.00 90.25 74 ASN A O 1
ATOM 592 N N . ILE A 1 75 ? 15.328 3.826 -19.743 1.00 91.12 75 ILE A N 1
ATOM 593 C CA . ILE A 1 75 ? 16.086 3.119 -18.712 1.00 91.12 75 ILE A CA 1
ATOM 594 C C . ILE A 1 75 ? 16.163 1.645 -19.099 1.00 91.12 75 ILE A C 1
ATOM 596 O O . ILE A 1 75 ? 15.137 0.985 -19.281 1.00 91.12 75 ILE A O 1
ATOM 600 N N . ASP A 1 76 ? 17.385 1.130 -19.190 1.00 90.12 76 ASP A N 1
ATOM 601 C CA . ASP A 1 76 ? 17.623 -0.301 -19.321 1.00 90.12 76 ASP A CA 1
ATOM 602 C C . ASP A 1 76 ? 17.562 -0.971 -17.942 1.00 90.12 76 ASP A C 1
ATOM 604 O O . ASP A 1 76 ? 18.534 -1.000 -17.185 1.00 90.12 76 ASP A O 1
ATOM 608 N N . PHE A 1 77 ? 16.386 -1.504 -17.606 1.00 90.19 77 PHE A N 1
ATOM 609 C CA . PHE A 1 77 ? 16.157 -2.202 -16.341 1.00 90.19 77 PHE A CA 1
ATOM 610 C C . PHE A 1 77 ? 16.870 -3.563 -16.261 1.00 90.19 77 PHE A C 1
ATOM 612 O O . PHE A 1 77 ? 16.928 -4.141 -15.178 1.00 90.19 77 PHE A O 1
ATOM 619 N N . SER A 1 78 ? 17.444 -4.079 -17.357 1.00 87.50 78 SER A N 1
ATOM 620 C CA . SER A 1 78 ? 18.187 -5.348 -17.330 1.00 87.50 78 SER A CA 1
ATOM 621 C C . SER A 1 78 ? 19.503 -5.257 -16.550 1.00 87.50 78 SER A C 1
ATOM 623 O O . SER A 1 78 ? 19.997 -6.268 -16.053 1.00 87.50 78 SER A O 1
ATOM 625 N N . LEU A 1 79 ? 20.031 -4.039 -16.393 1.00 87.75 79 LEU A N 1
ATOM 626 C CA . LEU A 1 79 ? 21.248 -3.746 -15.635 1.00 87.75 79 LEU A CA 1
ATOM 627 C C . LEU A 1 79 ? 21.027 -3.746 -14.116 1.00 87.75 79 LEU A C 1
ATOM 629 O O . LEU A 1 79 ? 21.992 -3.722 -13.352 1.00 87.75 79 LEU A O 1
ATOM 633 N N . LEU A 1 80 ? 19.773 -3.748 -13.659 1.00 87.75 80 LEU A N 1
ATOM 634 C CA . LEU A 1 80 ? 19.456 -3.750 -12.236 1.00 87.75 80 LEU A CA 1
ATOM 635 C C . LEU A 1 80 ? 19.650 -5.135 -11.634 1.00 87.75 80 LEU A C 1
ATOM 637 O O . LEU A 1 80 ? 19.234 -6.151 -12.195 1.00 87.75 80 LEU A O 1
ATOM 641 N N . SER A 1 81 ? 20.210 -5.165 -10.425 1.00 85.19 81 SER A N 1
ATOM 642 C CA . SER A 1 81 ? 20.250 -6.404 -9.661 1.00 85.19 81 SER A CA 1
ATOM 643 C C . SER A 1 81 ? 18.832 -6.886 -9.365 1.00 85.19 81 SER A C 1
ATOM 645 O O . SER A 1 81 ? 18.024 -6.166 -8.776 1.00 85.19 81 SER A O 1
ATOM 647 N N . LYS A 1 82 ? 18.562 -8.153 -9.688 1.00 83.75 82 LYS A N 1
ATOM 648 C CA . LYS A 1 82 ? 17.291 -8.826 -9.379 1.00 83.75 82 LYS A CA 1
ATOM 649 C C . LYS A 1 82 ? 17.038 -8.985 -7.877 1.00 83.75 82 LYS A C 1
ATOM 651 O O . LYS A 1 82 ? 15.940 -9.364 -7.487 1.00 83.75 82 LYS A O 1
ATOM 656 N N . THR A 1 83 ? 18.045 -8.733 -7.040 1.00 86.12 83 THR A N 1
ATOM 657 C CA . THR A 1 83 ? 17.934 -8.817 -5.579 1.00 86.12 83 THR A CA 1
ATOM 658 C C . THR A 1 83 ? 17.429 -7.527 -4.940 1.00 86.12 83 THR A C 1
ATOM 660 O O . THR A 1 83 ? 17.097 -7.545 -3.758 1.00 86.12 83 THR A O 1
ATOM 663 N N . ILE A 1 84 ? 17.404 -6.408 -5.674 1.00 91.19 84 ILE A N 1
ATOM 664 C CA . ILE A 1 84 ? 16.958 -5.119 -5.139 1.00 91.19 84 ILE A CA 1
ATOM 665 C C . ILE A 1 84 ? 15.422 -5.099 -5.131 1.00 91.19 84 ILE A C 1
ATOM 667 O O . ILE A 1 84 ? 14.810 -5.266 -6.188 1.00 91.19 84 ILE A O 1
ATOM 671 N N . PRO A 1 85 ? 14.775 -4.869 -3.974 1.00 93.62 85 PRO A N 1
ATOM 672 C CA . PRO A 1 85 ? 13.334 -4.673 -3.914 1.00 93.62 85 PRO A CA 1
ATOM 673 C C . PRO A 1 85 ? 12.898 -3.498 -4.791 1.00 93.62 85 PRO A C 1
ATOM 675 O O . PRO A 1 85 ? 13.497 -2.418 -4.754 1.00 93.62 85 PRO A O 1
ATOM 678 N N . VAL A 1 86 ? 11.823 -3.690 -5.552 1.00 95.50 86 VAL A N 1
ATOM 679 C CA . VAL A 1 86 ? 11.248 -2.639 -6.394 1.00 95.50 86 VAL A CA 1
ATOM 680 C C . VAL A 1 86 ? 9.949 -2.154 -5.771 1.00 95.50 86 VAL A C 1
ATOM 682 O O . VAL A 1 86 ? 9.023 -2.934 -5.526 1.00 95.50 86 VAL A O 1
ATOM 685 N N . MET A 1 87 ? 9.887 -0.846 -5.540 1.00 96.44 87 MET A N 1
ATOM 686 C CA . MET A 1 87 ? 8.721 -0.151 -5.026 1.00 96.44 87 MET A CA 1
ATOM 687 C C . MET A 1 87 ? 8.032 0.631 -6.139 1.00 96.44 87 MET A C 1
ATOM 689 O O . MET A 1 87 ? 8.582 1.600 -6.659 1.00 96.44 87 MET A O 1
ATOM 693 N N . GLY A 1 88 ? 6.820 0.225 -6.504 1.00 95.88 88 GLY A N 1
ATOM 694 C CA . GLY A 1 88 ? 6.002 0.938 -7.481 1.00 95.88 88 GLY A CA 1
ATOM 695 C C . GLY A 1 88 ? 5.125 2.002 -6.827 1.00 95.88 88 GLY A C 1
ATOM 696 O O . GLY A 1 88 ? 4.645 1.825 -5.707 1.00 95.88 88 GLY A O 1
ATOM 697 N N . VAL A 1 89 ? 4.884 3.109 -7.530 1.00 93.62 89 VAL A N 1
ATOM 698 C CA . VAL A 1 89 ? 3.951 4.154 -7.086 1.00 93.62 89 VAL A CA 1
ATOM 699 C C . VAL A 1 89 ? 2.902 4.436 -8.160 1.00 93.62 89 VAL A C 1
ATOM 701 O O . VAL A 1 89 ? 3.235 4.671 -9.326 1.00 93.62 89 VAL A O 1
ATOM 704 N N . ASN A 1 90 ? 1.625 4.459 -7.763 1.00 89.88 90 ASN A N 1
ATOM 705 C CA . ASN A 1 90 ? 0.469 4.782 -8.611 1.00 89.88 90 ASN A CA 1
ATOM 706 C C . ASN A 1 90 ? 0.473 4.006 -9.945 1.00 89.88 90 ASN A C 1
ATOM 708 O O . ASN A 1 90 ? 0.220 2.807 -9.957 1.00 89.88 90 ASN A O 1
ATOM 712 N N . GLY A 1 91 ? 0.777 4.662 -11.072 1.00 89.75 91 GLY A N 1
ATOM 713 C CA . GLY A 1 91 ? 0.770 4.054 -12.407 1.00 89.75 91 GLY A CA 1
ATOM 714 C C . GLY A 1 91 ? 2.005 3.223 -12.777 1.00 89.75 91 GLY A C 1
ATOM 715 O O . GLY A 1 91 ? 2.062 2.735 -13.906 1.00 89.75 91 GLY A O 1
ATOM 716 N N . ALA A 1 92 ? 2.999 3.078 -11.889 1.00 94.06 92 ALA A N 1
ATOM 717 C CA . ALA A 1 92 ? 4.261 2.371 -12.173 1.00 94.06 92 ALA A CA 1
ATOM 718 C C . ALA A 1 92 ? 4.068 0.931 -12.677 1.00 94.06 92 ALA A C 1
ATOM 720 O O . ALA A 1 92 ? 4.934 0.402 -13.366 1.00 94.06 92 ALA A O 1
ATOM 721 N N . TRP A 1 93 ? 2.898 0.349 -12.422 1.00 94.19 93 TRP A N 1
ATOM 722 C CA . TRP A 1 93 ? 2.448 -0.943 -12.917 1.00 94.19 93 TRP A CA 1
ATOM 723 C C . TRP A 1 93 ? 2.566 -1.119 -14.434 1.00 94.19 93 TRP A C 1
ATOM 725 O O . TRP A 1 93 ? 2.694 -2.239 -14.907 1.00 94.19 93 TRP A O 1
ATOM 735 N N . HIS A 1 94 ? 2.589 -0.038 -15.220 1.00 91.94 94 HIS A N 1
ATOM 736 C CA . HIS A 1 94 ? 2.875 -0.136 -16.657 1.00 91.94 94 HIS A CA 1
ATOM 737 C C . HIS A 1 94 ? 4.248 -0.771 -16.967 1.00 91.94 94 HIS A C 1
ATOM 739 O O . HIS A 1 94 ? 4.477 -1.241 -18.076 1.00 91.94 94 HIS A O 1
ATOM 745 N N . LEU A 1 95 ? 5.160 -0.792 -15.994 1.00 93.44 95 LEU A N 1
ATOM 746 C CA . LEU A 1 95 ? 6.471 -1.426 -16.097 1.00 93.44 95 LEU A CA 1
ATOM 747 C C . LEU A 1 95 ? 6.487 -2.868 -15.563 1.00 93.44 95 LEU A C 1
ATOM 749 O O . LEU A 1 95 ? 7.566 -3.446 -15.489 1.00 93.44 95 LEU A O 1
ATOM 753 N N . ALA A 1 96 ? 5.340 -3.463 -15.212 1.00 92.62 96 ALA A N 1
ATOM 754 C CA . ALA A 1 96 ? 5.268 -4.812 -14.633 1.00 92.62 96 ALA A CA 1
ATOM 755 C C . ALA A 1 96 ? 5.841 -5.911 -15.549 1.00 92.62 96 ALA A C 1
ATOM 757 O O . ALA A 1 96 ? 6.351 -6.910 -15.058 1.00 92.62 96 ALA A O 1
ATOM 758 N N . ASP A 1 97 ? 5.853 -5.695 -16.868 1.00 91.31 97 ASP A N 1
ATOM 759 C CA . ASP A 1 97 ? 6.485 -6.623 -17.819 1.00 91.31 97 ASP A CA 1
ATOM 760 C C . ASP A 1 97 ? 8.025 -6.590 -17.761 1.00 91.31 97 ASP A C 1
ATOM 762 O O . ASP A 1 97 ? 8.696 -7.470 -18.297 1.00 91.31 97 ASP A O 1
ATOM 766 N N . ARG A 1 98 ? 8.605 -5.550 -17.148 1.00 91.38 98 ARG A N 1
ATOM 767 C CA . ARG A 1 98 ? 10.060 -5.320 -17.064 1.00 91.38 98 ARG A CA 1
ATOM 768 C C . ARG A 1 98 ? 10.588 -5.357 -15.632 1.00 91.38 98 ARG A C 1
ATOM 770 O O . ARG A 1 98 ? 11.781 -5.561 -15.435 1.00 91.38 98 ARG A O 1
ATOM 777 N N . LEU A 1 99 ? 9.722 -5.122 -14.649 1.00 92.50 99 LEU A N 1
ATOM 778 C CA . LEU A 1 99 ? 10.058 -5.003 -13.237 1.00 92.50 99 LEU A CA 1
ATOM 779 C C . LEU A 1 99 ? 9.130 -5.867 -12.391 1.00 92.50 99 LEU A C 1
ATOM 781 O O . LEU A 1 99 ? 7.912 -5.817 -12.534 1.00 92.50 99 LEU A O 1
ATOM 785 N N . HIS A 1 100 ? 9.721 -6.588 -11.443 1.00 92.88 100 HIS A N 1
ATOM 786 C CA . HIS A 1 100 ? 8.981 -7.330 -10.435 1.00 92.88 100 HIS A CA 1
ATOM 787 C C . HIS A 1 100 ? 8.823 -6.480 -9.170 1.00 92.88 100 HIS A C 1
ATOM 789 O O . HIS A 1 100 ? 9.791 -6.247 -8.444 1.00 92.88 100 HIS A O 1
ATOM 795 N N . PHE A 1 101 ? 7.605 -6.012 -8.905 1.00 95.44 101 PHE A N 1
ATOM 796 C CA . PHE A 1 101 ? 7.302 -5.207 -7.723 1.00 95.44 101 PHE A CA 1
ATOM 797 C C . PHE A 1 101 ? 7.120 -6.092 -6.488 1.00 95.44 101 PHE A C 1
ATOM 799 O O . PHE A 1 101 ? 6.372 -7.061 -6.532 1.00 95.44 101 PHE A O 1
ATOM 806 N N . SER A 1 102 ? 7.765 -5.729 -5.380 1.00 94.81 102 SER A N 1
ATOM 807 C CA . SER A 1 102 ? 7.538 -6.341 -4.058 1.00 94.81 102 SER A CA 1
ATOM 808 C C . SER A 1 102 ? 6.858 -5.379 -3.084 1.00 94.81 102 SER A C 1
ATOM 810 O O . SER A 1 102 ? 6.179 -5.797 -2.149 1.00 94.81 102 SER A O 1
ATOM 812 N N . LEU A 1 103 ? 6.999 -4.073 -3.321 1.00 95.31 103 LEU A N 1
ATOM 813 C CA . LEU A 1 103 ? 6.355 -3.010 -2.561 1.00 95.31 103 LEU A CA 1
ATOM 814 C C . LEU A 1 103 ? 5.529 -2.159 -3.522 1.00 95.31 103 LEU A C 1
ATOM 816 O O . LEU A 1 103 ? 5.963 -1.874 -4.643 1.00 95.31 103 LEU A O 1
ATOM 820 N N . TYR A 1 104 ? 4.351 -1.712 -3.100 1.00 96.44 104 TYR A N 1
ATOM 821 C CA . TYR A 1 104 ? 3.547 -0.831 -3.939 1.00 96.44 104 TYR A CA 1
ATOM 822 C C . TYR A 1 104 ? 2.791 0.199 -3.119 1.00 96.44 104 TYR A C 1
ATOM 824 O O . TYR A 1 104 ? 2.175 -0.146 -2.118 1.00 96.44 104 TYR A O 1
ATOM 832 N N . THR A 1 105 ? 2.795 1.454 -3.557 1.00 95.25 105 THR A N 1
ATOM 833 C CA . THR A 1 105 ? 2.067 2.536 -2.889 1.00 95.25 105 THR A CA 1
ATOM 834 C C . THR A 1 105 ? 1.064 3.183 -3.826 1.00 95.25 105 THR A C 1
ATOM 836 O O . THR A 1 105 ? 1.416 3.657 -4.908 1.00 95.25 105 THR A O 1
ATOM 839 N N . ILE A 1 106 ? -0.188 3.263 -3.378 1.00 93.00 106 ILE A N 1
ATOM 840 C CA . ILE A 1 106 ? -1.247 4.014 -4.053 1.00 93.00 106 ILE A CA 1
ATOM 841 C C . ILE A 1 106 ? -1.854 4.991 -3.050 1.00 93.00 106 ILE A C 1
ATOM 843 O O . ILE A 1 106 ? -2.491 4.597 -2.074 1.00 93.00 106 ILE A O 1
ATOM 847 N N . VAL A 1 107 ? -1.645 6.282 -3.288 1.00 85.69 107 VAL A N 1
ATOM 848 C CA . VAL A 1 107 ? -2.169 7.360 -2.427 1.00 85.69 107 VAL A CA 1
ATOM 849 C C . VAL A 1 107 ? -3.171 8.254 -3.145 1.00 85.69 107 VAL A C 1
ATOM 851 O O . VAL A 1 107 ? -3.967 8.921 -2.489 1.00 85.69 107 VAL A O 1
ATOM 854 N N . ASP A 1 108 ? -3.142 8.259 -4.476 1.00 86.12 108 ASP A N 1
ATOM 855 C CA . ASP A 1 108 ? -4.026 9.078 -5.292 1.00 86.12 108 ASP A CA 1
ATOM 856 C C . ASP A 1 108 ? -5.439 8.482 -5.325 1.00 86.12 108 ASP A C 1
ATOM 858 O O . ASP A 1 108 ? -5.648 7.353 -5.773 1.00 86.12 108 ASP A O 1
ATOM 862 N N . MET A 1 109 ? -6.412 9.258 -4.843 1.00 79.38 109 MET A N 1
ATOM 863 C CA . MET A 1 109 ? -7.818 8.860 -4.802 1.00 79.38 109 MET A CA 1
ATOM 864 C C . MET A 1 109 ? -8.400 8.692 -6.208 1.00 79.38 109 MET A C 1
ATOM 866 O O . MET A 1 109 ? -9.165 7.758 -6.432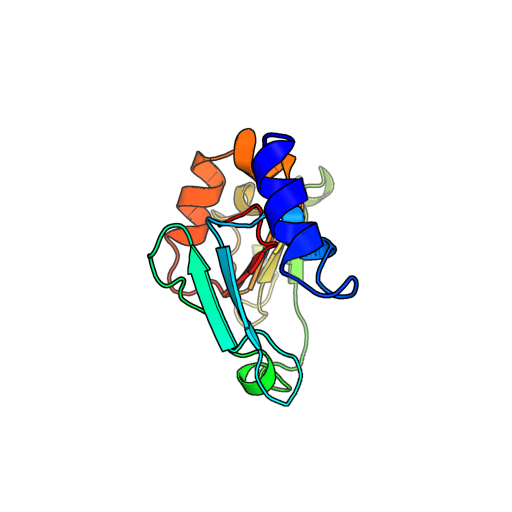 1.00 79.38 109 MET A O 1
ATOM 870 N N . GLU A 1 110 ? -7.999 9.525 -7.174 1.00 84.25 110 GLU A N 1
ATOM 871 C CA . GLU A 1 110 ? -8.527 9.433 -8.540 1.00 84.25 110 GLU A CA 1
ATOM 872 C C . GLU A 1 110 ? -8.034 8.179 -9.265 1.00 84.25 110 GLU A C 1
ATOM 874 O O . GLU A 1 110 ? -8.672 7.710 -10.210 1.00 84.25 110 GLU A O 1
ATOM 879 N N . PHE A 1 111 ? -6.907 7.614 -8.826 1.00 84.50 111 PHE A N 1
ATOM 880 C CA . PHE A 1 111 ? -6.359 6.397 -9.410 1.00 84.50 111 PHE A CA 1
ATOM 881 C C . PHE A 1 111 ? -7.290 5.199 -9.191 1.00 84.50 111 PHE A C 1
ATOM 883 O O . PHE A 1 111 ? -7.451 4.385 -10.104 1.00 84.50 111 PHE A O 1
ATOM 890 N N . PHE A 1 112 ? -7.960 5.139 -8.031 1.00 83.81 112 PHE A N 1
ATOM 891 C CA . PHE A 1 112 ? -8.944 4.099 -7.718 1.00 83.81 112 PHE A CA 1
ATOM 892 C C . PHE A 1 112 ? -10.129 4.096 -8.674 1.00 83.81 112 PHE A C 1
ATOM 894 O O . PHE A 1 112 ? -10.514 3.037 -9.172 1.00 83.81 112 PHE A O 1
ATOM 901 N N . ASP A 1 113 ? -10.627 5.281 -9.009 1.00 84.31 113 ASP A N 1
ATOM 902 C CA . ASP A 1 113 ? -11.791 5.421 -9.878 1.00 84.31 113 ASP A CA 1
ATOM 903 C C . ASP A 1 113 ? -11.425 5.279 -11.362 1.00 84.31 113 ASP A C 1
ATOM 905 O O . ASP A 1 113 ? -12.160 4.672 -12.141 1.00 84.31 113 ASP A O 1
ATOM 909 N N . LYS A 1 114 ? -10.275 5.825 -11.778 1.00 89.38 114 LYS A N 1
ATOM 910 C CA . LYS A 1 114 ? -9.895 5.909 -13.199 1.00 89.38 114 LYS A CA 1
ATOM 911 C C . LYS A 1 114 ? -9.195 4.662 -13.730 1.00 89.38 114 LYS A C 1
ATOM 913 O O . LYS A 1 114 ? -9.175 4.464 -14.947 1.00 89.38 114 LYS A O 1
ATOM 918 N N . LYS A 1 115 ? -8.556 3.861 -12.870 1.00 89.75 115 LYS A N 1
ATOM 919 C CA . LYS A 1 115 ? -7.709 2.722 -13.278 1.00 89.75 115 LYS A CA 1
ATOM 920 C C . LYS A 1 115 ? -8.021 1.425 -12.508 1.00 89.75 115 LYS A C 1
ATOM 922 O O . LYS A 1 115 ? -7.092 0.775 -12.021 1.00 89.75 115 LYS A O 1
ATOM 927 N N . PRO A 1 116 ? -9.294 0.983 -12.449 1.00 89.75 116 PRO A N 1
ATOM 928 C CA . PRO A 1 116 ? -9.687 -0.201 -11.681 1.00 89.75 116 PRO A CA 1
ATOM 929 C C . PRO A 1 116 ? -8.993 -1.489 -12.150 1.00 89.75 116 PRO A C 1
ATOM 931 O O . PRO A 1 116 ? -8.691 -2.354 -11.330 1.00 89.75 116 PRO A O 1
ATOM 934 N N . ASP A 1 117 ? -8.688 -1.614 -13.444 1.00 91.50 117 ASP A N 1
ATOM 935 C CA . ASP A 1 117 ? -8.019 -2.803 -13.988 1.00 91.50 117 ASP A CA 1
ATOM 936 C C . ASP A 1 117 ? -6.570 -2.926 -13.511 1.00 91.50 117 ASP A C 1
ATOM 938 O O . ASP A 1 117 ? -6.129 -4.015 -13.147 1.00 91.50 117 ASP A O 1
ATOM 942 N N . ILE A 1 118 ? -5.851 -1.801 -13.432 1.00 91.44 118 ILE A N 1
ATOM 943 C CA . ILE A 1 118 ? -4.483 -1.767 -12.898 1.00 91.44 118 ILE A CA 1
ATOM 944 C C . ILE A 1 118 ? -4.493 -2.154 -11.420 1.00 91.44 118 ILE A C 1
ATOM 946 O O . ILE A 1 118 ? -3.677 -2.957 -10.981 1.00 91.44 118 ILE A O 1
ATOM 950 N N . ILE A 1 119 ? -5.445 -1.628 -10.653 1.00 91.62 119 ILE A N 1
ATOM 951 C CA . ILE A 1 119 ? -5.557 -1.954 -9.229 1.00 91.62 119 ILE A CA 1
ATOM 952 C C . ILE A 1 119 ? -5.877 -3.424 -9.033 1.00 91.62 119 ILE A C 1
ATOM 954 O O . ILE A 1 119 ? -5.238 -4.059 -8.200 1.00 91.62 119 ILE A O 1
ATOM 958 N N . ARG A 1 120 ? -6.799 -3.984 -9.826 1.00 91.88 120 ARG A N 1
ATOM 959 C CA . ARG A 1 120 ? -7.098 -5.420 -9.798 1.00 91.88 120 ARG A CA 1
ATOM 960 C C . ARG A 1 120 ? -5.840 -6.251 -10.057 1.00 91.88 120 ARG A C 1
ATOM 962 O O . ARG A 1 120 ? -5.621 -7.230 -9.351 1.00 91.88 120 ARG A O 1
ATOM 969 N N . ALA A 1 121 ? -5.013 -5.847 -11.020 1.00 93.56 121 ALA A N 1
ATOM 970 C CA . ALA A 1 121 ? -3.756 -6.528 -11.308 1.00 93.56 121 ALA A CA 1
ATOM 971 C C . ALA A 1 121 ? -2.780 -6.467 -10.120 1.00 93.56 121 ALA A C 1
ATOM 973 O O . ALA A 1 121 ? -2.244 -7.505 -9.736 1.00 93.56 121 ALA A O 1
ATOM 974 N N . ILE A 1 122 ? -2.626 -5.300 -9.482 1.00 93.69 122 ILE A N 1
ATOM 975 C CA . ILE A 1 122 ? -1.762 -5.124 -8.302 1.00 93.69 122 ILE A CA 1
ATOM 976 C C . ILE A 1 122 ? -2.246 -5.988 -7.130 1.00 93.69 122 ILE A C 1
ATOM 978 O O . ILE A 1 122 ? -1.470 -6.763 -6.584 1.00 93.69 122 ILE A O 1
ATOM 982 N N . VAL A 1 123 ? -3.530 -5.905 -6.757 1.00 91.88 123 VAL A N 1
ATOM 983 C CA . VAL A 1 123 ? -4.069 -6.649 -5.596 1.00 91.88 123 VAL A CA 1
ATOM 984 C C . VAL A 1 123 ? -4.160 -8.156 -5.835 1.00 91.88 123 VAL A C 1
ATOM 986 O O . VAL A 1 123 ? -4.312 -8.913 -4.881 1.00 91.88 123 VAL A O 1
ATOM 989 N N . SER A 1 124 ? -4.097 -8.600 -7.094 1.00 93.25 124 SER A N 1
ATOM 990 C CA . SER A 1 124 ? -4.034 -10.026 -7.431 1.00 93.25 124 SER A CA 1
ATOM 991 C C . SER A 1 124 ? -2.650 -10.640 -7.212 1.00 93.25 124 SER A C 1
ATOM 993 O O . SER A 1 124 ? -2.540 -11.863 -7.226 1.00 93.25 124 SER A O 1
ATOM 995 N N . GLN A 1 125 ? -1.613 -9.822 -6.989 1.00 94.69 125 GLN A N 1
ATOM 996 C CA . GLN A 1 125 ? -0.274 -10.320 -6.693 1.00 94.69 125 GLN A CA 1
ATOM 997 C C . GLN A 1 125 ? -0.128 -10.624 -5.196 1.00 94.69 125 GLN A C 1
ATOM 999 O O . GLN A 1 125 ? -0.192 -9.698 -4.384 1.00 94.69 125 GLN A O 1
ATOM 1004 N N . PRO A 1 126 ? 0.105 -11.889 -4.807 1.00 90.94 126 PRO A N 1
ATOM 1005 C CA . PRO A 1 126 ? 0.245 -12.258 -3.400 1.00 90.94 126 PRO A CA 1
ATOM 1006 C C . PRO A 1 126 ? 1.546 -11.738 -2.774 1.00 90.94 126 PRO A C 1
ATOM 1008 O O . PRO A 1 126 ? 1.593 -11.509 -1.569 1.00 90.94 126 PRO A O 1
ATOM 1011 N N . ASP A 1 127 ? 2.577 -11.515 -3.592 1.00 91.94 127 ASP A N 1
ATOM 1012 C CA . ASP A 1 127 ? 3.922 -11.153 -3.136 1.00 91.94 127 ASP A CA 1
ATOM 1013 C C . ASP A 1 127 ? 4.135 -9.632 -3.014 1.00 91.94 127 ASP A C 1
ATOM 1015 O O . ASP A 1 127 ? 5.228 -9.178 -2.667 1.00 91.94 127 ASP A O 1
ATOM 1019 N N . ILE A 1 128 ? 3.097 -8.828 -3.284 1.00 95.12 128 ILE A N 1
ATOM 1020 C CA . ILE A 1 128 ? 3.150 -7.370 -3.154 1.00 95.12 128 ILE A CA 1
ATOM 1021 C C . ILE A 1 128 ? 2.648 -6.936 -1.782 1.00 95.12 128 ILE A C 1
ATOM 1023 O O . ILE A 1 128 ? 1.477 -7.107 -1.433 1.00 95.12 128 ILE A O 1
ATOM 1027 N N . LEU A 1 129 ? 3.504 -6.231 -1.045 1.00 94.88 129 LEU A N 1
ATOM 1028 C CA . LEU A 1 129 ? 3.074 -5.450 0.106 1.00 94.88 129 LEU A CA 1
ATOM 1029 C C . LEU A 1 129 ? 2.505 -4.102 -0.361 1.00 94.88 129 LEU A C 1
ATOM 1031 O O . LEU A 1 129 ? 3.244 -3.188 -0.743 1.00 94.88 129 LEU A O 1
ATOM 1035 N N . LEU A 1 130 ? 1.176 -3.990 -0.326 1.00 94.69 130 LEU A N 1
ATOM 1036 C CA . LEU A 1 130 ? 0.447 -2.794 -0.743 1.00 94.69 130 LEU A CA 1
ATOM 1037 C C . LEU A 1 130 ? 0.261 -1.800 0.412 1.00 94.69 130 LEU A C 1
ATOM 1039 O O . LEU A 1 130 ? -0.377 -2.091 1.424 1.00 94.69 130 LEU A O 1
ATOM 1043 N N . PHE A 1 131 ? 0.726 -0.575 0.197 1.00 93.44 131 PHE A N 1
ATOM 1044 C CA . PHE A 1 131 ? 0.450 0.594 1.017 1.00 93.44 131 PHE A CA 1
ATOM 1045 C C . PHE A 1 131 ? -0.635 1.430 0.342 1.00 93.44 131 PHE A C 1
ATOM 1047 O O . PHE A 1 131 ? -0.469 1.927 -0.773 1.00 93.44 131 PHE A O 1
ATOM 1054 N N . THR A 1 132 ? -1.760 1.601 1.025 1.00 92.38 132 THR A N 1
ATOM 1055 C CA . THR A 1 132 ? -2.882 2.385 0.512 1.00 92.38 132 THR A CA 1
ATOM 1056 C C . THR A 1 132 ? -3.568 3.165 1.623 1.00 92.38 132 THR A C 1
ATOM 1058 O O . THR A 1 132 ? -3.388 2.900 2.815 1.00 92.38 132 THR A O 1
ATOM 1061 N N . THR A 1 133 ? -4.360 4.155 1.230 1.00 89.00 133 THR A N 1
ATOM 1062 C CA . THR A 1 133 ? -5.282 4.833 2.138 1.00 89.00 133 THR A CA 1
ATOM 1063 C C . THR A 1 133 ? -6.601 4.064 2.231 1.00 89.00 133 THR A C 1
ATOM 1065 O O . THR A 1 133 ? -6.903 3.202 1.410 1.00 89.00 133 THR A O 1
ATOM 1068 N N . MET A 1 134 ? -7.447 4.426 3.199 1.00 86.19 134 MET A N 1
ATOM 1069 C CA . MET A 1 134 ? -8.789 3.846 3.333 1.00 86.19 134 MET A CA 1
ATOM 1070 C C . MET A 1 134 ? -9.681 4.008 2.093 1.00 86.19 134 MET A C 1
ATOM 1072 O O . MET A 1 134 ? -10.670 3.296 1.990 1.00 86.19 134 MET A O 1
ATOM 1076 N N . HIS A 1 135 ? -9.371 4.931 1.179 1.00 81.31 135 HIS A N 1
ATOM 1077 C CA . HIS A 1 135 ? -10.127 5.078 -0.067 1.00 81.31 135 HIS A CA 1
ATOM 1078 C C . HIS A 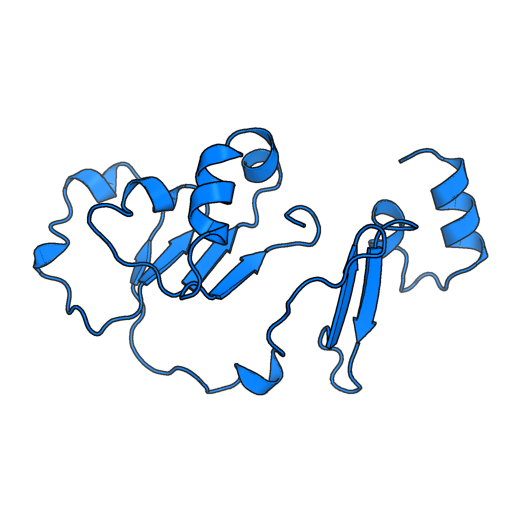1 135 ? -9.853 3.946 -1.061 1.00 81.31 135 HIS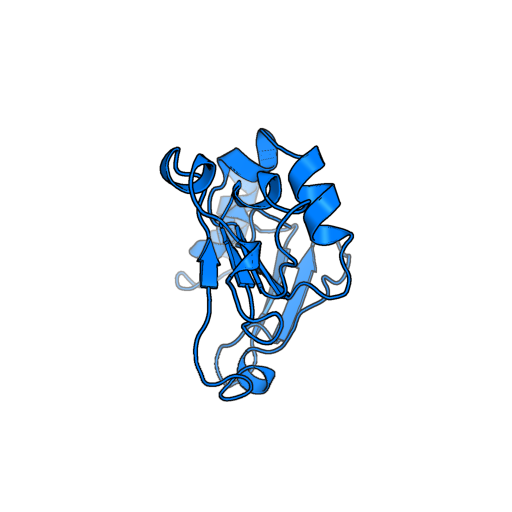 A C 1
ATOM 1080 O O . HIS A 1 135 ? -10.691 3.682 -1.913 1.00 81.31 135 HIS A O 1
ATOM 1086 N N . GLY A 1 136 ? -8.710 3.265 -0.943 1.00 73.00 136 GLY A N 1
ATOM 1087 C CA . GLY A 1 136 ? -8.355 2.145 -1.809 1.00 73.00 136 GLY A CA 1
ATOM 1088 C C . GLY A 1 136 ? -8.890 0.784 -1.372 1.00 73.00 136 GLY A C 1
ATOM 1089 O O . GLY A 1 136 ? -8.390 -0.228 -1.857 1.00 73.00 136 GLY A O 1
ATOM 1090 N N . ILE A 1 137 ? -9.830 0.756 -0.424 1.00 78.56 137 ILE A N 1
ATOM 1091 C CA . ILE A 1 137 ? -10.395 -0.441 0.220 1.00 78.56 137 ILE A CA 1
ATOM 1092 C C . ILE A 1 137 ? -11.912 -0.452 0.018 1.00 78.56 137 ILE A C 1
ATOM 1094 O O . ILE A 1 137 ? -12.444 -1.507 -0.395 1.00 78.56 137 ILE A O 1
#

Organism: Klebsiella pneumoniae (NCBI:txid573)

Sequence (137 aa):
MGSLFKQIYRYTRPRAYRHNENLWPFTRITRAPSGEISALRYKGKTVPLVSLSALKNSMQGEVLLTATGPSTRNIDFSLLSKTIPVMGVNGAWHLADRLHFSLYTIVDMEFFDKKPDIIRAIVSQPDILLFTTMHGI

Radius of gyration: 18.15 Å; chains: 1; bounding box: 49×28×44 Å

Foldseek 3Di:
DDPVQLVVDPVVDDPVCNVCSVVPPQWDFDADPVRWTPWIGGNNHTDDDDTVVNVVVVDDDAAAEFEDDPVVVPDDLVPDDPPHAYEYELPSLVCVVPDDHQEYEYEDLVSVVPPVVSLVVQVPDPNYDYHYDPSND

Secondary structure (DSSP, 8-state):
--HHHHHHHHHHS-GGGGGGTTTTTTEEEEE-TTSSEEEEEETTEEEP---HHHHTTS--S--EEE---GGGGG--GGGS-TTS-EEEEGGGGGGTTT---SEEEE--HHHHHH-HHHHHHHHT-TT-EEEE-GGG-

pLDDT: mean 89.87, std 4.98, range [59.84, 96.44]